Protein AF-A0A0F9CVX0-F1 (afdb_monomer_lite)

Sequence (147 aa):
MSVGGTSGITAVEISPRFADGIAGNEMIGLKVDPVLKGTTGDLTGSVRAIESNLDFGLGSTRTISGDVVGFRIFYQAAPGMAVTGNEVPFLVADPDSRQWTHLMEVEANNDTIANSAETGAASTRRGWLLLEVNGADRYIKLWDAAN

Structure (mmCIF, N/CA/C/O backbone):
data_AF-A0A0F9CVX0-F1
#
_entry.id   AF-A0A0F9CVX0-F1
#
loop_
_atom_site.group_PDB
_atom_site.id
_atom_site.type_symbol
_atom_site.label_atom_id
_atom_site.label_alt_id
_atom_site.label_comp_id
_atom_site.label_asym_id
_atom_site.label_entity_id
_atom_site.label_seq_id
_atom_site.pdbx_PDB_ins_code
_atom_site.Cartn_x
_atom_site.Cartn_y
_atom_site.Cartn_z
_atom_site.occupancy
_atom_site.B_iso_or_equiv
_atom_site.auth_seq_id
_atom_site.auth_comp_id
_atom_site.auth_asym_id
_atom_site.auth_atom_id
_atom_site.pdbx_PDB_model_num
ATOM 1 N N . MET A 1 1 ? -16.220 5.715 -17.548 1.00 65.50 1 MET A N 1
ATOM 2 C CA . MET A 1 1 ? -16.496 4.508 -18.356 1.00 65.50 1 MET A CA 1
ATOM 3 C C . MET A 1 1 ? -17.647 3.775 -17.688 1.00 65.50 1 MET A C 1
ATOM 5 O O . MET A 1 1 ? -17.589 3.603 -16.479 1.00 65.50 1 MET A O 1
ATOM 9 N N . SER A 1 2 ? -18.696 3.412 -18.420 1.00 77.56 2 SER A N 1
ATOM 10 C CA . SER A 1 2 ? -19.785 2.568 -17.914 1.00 77.56 2 SER A CA 1
ATOM 11 C C . SER A 1 2 ? -20.034 1.446 -18.918 1.00 77.56 2 SER A C 1
ATOM 13 O O . SER A 1 2 ? -19.882 1.648 -20.122 1.00 77.56 2 SER A O 1
ATOM 15 N N . VAL A 1 3 ? -20.361 0.255 -18.425 1.00 80.88 3 VAL A N 1
ATOM 16 C CA . VAL A 1 3 ? -20.641 -0.926 -19.250 1.00 80.88 3 VAL A CA 1
ATOM 17 C C . VAL A 1 3 ? -21.982 -1.522 -18.835 1.00 80.88 3 VAL A C 1
ATOM 19 O O . V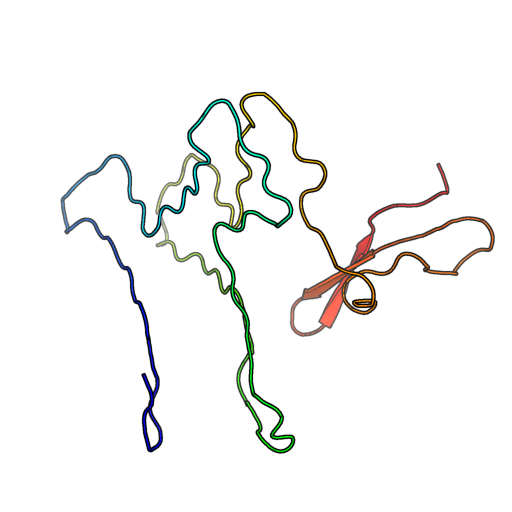AL A 1 3 ? -22.356 -1.455 -17.664 1.00 80.88 3 VAL A O 1
ATOM 22 N N . GLY A 1 4 ? -22.713 -2.086 -19.797 1.00 79.06 4 GLY A N 1
ATOM 23 C CA . GLY A 1 4 ? -23.870 -2.943 -19.540 1.00 79.06 4 GLY A CA 1
ATOM 24 C C . GLY A 1 4 ? -23.488 -4.418 -19.683 1.00 79.06 4 GLY A C 1
ATOM 25 O O . GLY A 1 4 ? -22.705 -4.762 -20.564 1.00 79.06 4 GLY A O 1
ATOM 26 N N . GLY A 1 5 ? -24.053 -5.288 -18.841 1.00 81.06 5 GLY A N 1
ATOM 27 C CA . GLY A 1 5 ? -23.806 -6.737 -18.866 1.00 81.06 5 GLY A CA 1
ATOM 28 C C . GLY A 1 5 ? -22.712 -7.214 -17.900 1.00 81.06 5 GLY A C 1
ATOM 29 O O . GLY A 1 5 ? -22.296 -6.485 -17.002 1.00 81.06 5 GLY A O 1
ATOM 30 N N . THR A 1 6 ? -22.278 -8.467 -18.063 1.00 81.12 6 THR A N 1
ATOM 31 C CA . THR A 1 6 ? -21.284 -9.131 -17.202 1.00 81.12 6 THR A CA 1
ATOM 32 C C . THR A 1 6 ? -19.891 -9.013 -17.816 1.00 81.12 6 THR A C 1
ATOM 34 O O . THR A 1 6 ? -19.477 -9.874 -18.587 1.00 81.12 6 THR A O 1
ATOM 37 N N . SER A 1 7 ? -19.168 -7.949 -17.469 1.00 84.75 7 SER A N 1
ATOM 38 C CA . SER A 1 7 ? -17.807 -7.704 -17.957 1.00 84.75 7 SER A CA 1
ATOM 39 C C . SER A 1 7 ? -16.929 -7.115 -16.860 1.00 84.75 7 SER A C 1
ATOM 41 O O . SER A 1 7 ? -17.401 -6.343 -16.026 1.00 84.75 7 SER A O 1
ATOM 43 N N . GLY A 1 8 ? -15.638 -7.449 -16.888 1.00 87.31 8 GLY A N 1
ATOM 44 C CA . GLY A 1 8 ? -14.623 -6.733 -16.118 1.00 87.31 8 GLY A CA 1
ATOM 45 C C . GLY A 1 8 ? -14.313 -5.378 -16.754 1.00 87.31 8 GLY A C 1
ATOM 46 O O . GLY A 1 8 ? -14.411 -5.222 -17.972 1.00 87.31 8 GLY A O 1
ATOM 47 N N . ILE A 1 9 ? -13.938 -4.401 -15.932 1.00 90.38 9 ILE A N 1
ATOM 48 C CA . ILE A 1 9 ? -13.499 -3.084 -16.393 1.00 90.38 9 ILE A CA 1
ATOM 49 C C . ILE A 1 9 ? -12.133 -2.798 -15.786 1.00 90.38 9 ILE A C 1
ATOM 51 O O . ILE A 1 9 ? -11.998 -2.750 -14.566 1.00 90.38 9 ILE A O 1
ATOM 55 N N . THR A 1 10 ? -11.155 -2.529 -16.646 1.00 93.62 10 THR A N 1
ATOM 56 C CA . THR A 1 10 ? -9.869 -1.952 -16.253 1.00 93.62 10 THR A CA 1
ATOM 57 C C . THR A 1 10 ? -9.803 -0.544 -16.821 1.00 93.62 10 THR A C 1
ATOM 59 O O . THR A 1 10 ? -9.873 -0.359 -18.034 1.00 93.62 10 THR A O 1
ATOM 62 N N . ALA A 1 11 ? -9.713 0.460 -15.948 1.00 91.25 11 ALA A N 1
ATOM 63 C CA . ALA A 1 11 ? -9.638 1.852 -16.386 1.00 91.25 11 ALA A CA 1
ATOM 64 C C . ALA A 1 11 ? -8.228 2.223 -16.868 1.00 91.25 11 ALA A C 1
ATOM 66 O O . ALA A 1 11 ? -8.082 2.892 -17.887 1.00 91.25 11 ALA A O 1
ATOM 67 N N . VAL A 1 12 ? -7.203 1.788 -16.129 1.00 92.38 12 VAL A N 1
ATOM 68 C CA . VAL A 1 12 ? -5.792 2.062 -16.412 1.00 92.38 12 VAL A CA 1
ATOM 69 C C . VAL A 1 12 ? -4.980 0.809 -16.103 1.00 92.38 12 VAL A C 1
ATOM 71 O O . VAL A 1 12 ? -5.100 0.247 -15.017 1.00 92.38 12 VAL A O 1
ATOM 74 N N . GLU A 1 13 ? -4.143 0.399 -17.053 1.00 94.75 13 GLU A N 1
ATOM 75 C CA . GLU A 1 13 ? -3.150 -0.662 -16.889 1.00 94.75 13 GLU A CA 1
ATOM 76 C C . GLU A 1 13 ? -1.782 -0.129 -17.318 1.00 94.75 13 GLU A C 1
ATOM 78 O O . GLU A 1 13 ? -1.638 0.439 -18.402 1.00 94.75 13 GLU A O 1
ATOM 83 N N . ILE A 1 14 ? -0.779 -0.289 -16.453 1.00 95.69 14 ILE A N 1
ATOM 84 C CA . ILE A 1 14 ? 0.602 0.120 -16.714 1.00 95.69 14 ILE A CA 1
ATOM 85 C C . ILE A 1 14 ? 1.498 -1.102 -16.517 1.00 95.69 14 ILE A C 1
ATOM 87 O O . ILE A 1 14 ? 1.486 -1.724 -15.457 1.00 95.69 14 ILE A O 1
ATOM 91 N N . SER A 1 15 ? 2.261 -1.477 -17.545 1.00 94.75 15 SER A N 1
ATOM 92 C CA . SER A 1 15 ? 3.078 -2.700 -17.529 1.00 94.75 15 SER A CA 1
ATOM 93 C C . SER A 1 15 ? 4.401 -2.527 -18.283 1.00 94.75 15 SER A C 1
ATOM 95 O O . SER A 1 15 ? 4.586 -3.143 -19.345 1.00 94.75 15 SER A O 1
ATOM 97 N N . PRO A 1 16 ? 5.322 -1.683 -17.775 1.00 93.94 16 PRO A N 1
ATOM 98 C CA . PRO A 1 16 ? 6.667 -1.593 -18.329 1.00 93.94 16 PRO A CA 1
ATOM 99 C C . PRO A 1 16 ? 7.362 -2.954 -18.247 1.00 93.94 16 PRO A C 1
ATOM 101 O O . PRO A 1 16 ? 7.104 -3.752 -17.348 1.00 93.94 16 PRO A O 1
ATOM 104 N N . ARG A 1 17 ? 8.233 -3.226 -19.218 1.00 93.62 17 ARG A N 1
ATOM 105 C CA . ARG A 1 17 ? 9.006 -4.467 -19.290 1.00 93.62 17 ARG A CA 1
ATOM 106 C C . ARG A 1 17 ? 10.286 -4.246 -20.080 1.00 93.62 17 ARG A C 1
ATOM 108 O O . ARG A 1 17 ? 10.284 -3.477 -21.041 1.00 93.62 17 ARG A O 1
ATOM 115 N N . PHE A 1 18 ? 11.341 -4.963 -19.715 1.00 94.62 18 PHE A N 1
ATOM 116 C CA . PHE A 1 18 ? 12.452 -5.193 -20.630 1.00 94.62 18 PHE A CA 1
ATOM 117 C C . PHE A 1 18 ? 12.089 -6.351 -21.558 1.00 94.62 18 PHE A C 1
ATOM 119 O O . PHE A 1 18 ? 11.419 -7.302 -21.152 1.00 94.62 18 PHE A O 1
ATOM 126 N N . ALA A 1 19 ? 12.485 -6.234 -22.823 1.00 93.19 19 ALA A N 1
ATOM 127 C CA . ALA A 1 19 ? 12.421 -7.352 -23.750 1.00 93.19 19 ALA A CA 1
ATOM 128 C C . ALA A 1 19 ? 13.489 -8.395 -23.389 1.00 93.19 19 ALA A C 1
ATOM 130 O O . ALA A 1 19 ? 14.446 -8.098 -22.673 1.00 93.19 19 ALA A O 1
ATOM 131 N N . ASP A 1 20 ? 13.328 -9.609 -23.910 1.00 94.38 20 ASP A N 1
ATOM 132 C CA . ASP A 1 20 ? 14.308 -10.673 -23.715 1.00 94.38 20 ASP A CA 1
ATOM 133 C C . ASP A 1 20 ? 15.706 -10.256 -24.203 1.00 94.38 20 ASP A C 1
ATOM 135 O O . ASP A 1 20 ? 15.853 -9.574 -25.221 1.00 94.38 20 ASP A O 1
ATOM 139 N N . GLY A 1 21 ? 16.730 -10.637 -23.439 1.00 93.88 21 GLY A N 1
ATOM 140 C CA . GLY A 1 21 ? 18.126 -10.284 -23.700 1.00 93.88 21 GLY A CA 1
ATOM 141 C C . GLY A 1 21 ? 18.511 -8.817 -23.454 1.00 93.88 21 GLY A C 1
ATOM 142 O O . GLY A 1 21 ? 19.667 -8.464 -23.688 1.00 93.88 21 GLY A O 1
ATOM 143 N N . ILE A 1 22 ? 17.599 -7.958 -22.979 1.00 95.44 22 ILE A N 1
ATOM 144 C CA . ILE A 1 22 ? 17.887 -6.539 -22.715 1.00 95.44 22 ILE A CA 1
ATOM 145 C C . ILE A 1 22 ? 18.107 -6.291 -21.221 1.00 95.44 22 ILE A C 1
ATOM 147 O O . ILE A 1 22 ? 17.232 -6.542 -20.396 1.00 95.44 22 ILE A O 1
ATOM 151 N N . ALA A 1 23 ? 19.273 -5.737 -20.883 1.00 92.94 23 ALA A N 1
ATOM 152 C CA . ALA A 1 23 ? 19.575 -5.237 -19.545 1.00 92.94 23 ALA A CA 1
ATOM 153 C C . ALA A 1 23 ? 19.116 -3.778 -19.380 1.00 92.94 23 ALA A C 1
ATOM 155 O O . ALA A 1 23 ? 19.074 -3.013 -20.345 1.00 92.94 23 ALA A O 1
ATOM 156 N N . GLY A 1 24 ? 18.828 -3.371 -18.144 1.00 91.38 24 GLY A N 1
ATOM 157 C CA . GLY A 1 24 ? 18.466 -1.995 -17.822 1.00 91.38 24 GLY A CA 1
ATOM 158 C C . GLY A 1 24 ? 18.848 -1.605 -16.401 1.00 91.38 24 GLY A C 1
ATOM 159 O O . GLY A 1 24 ? 19.223 -2.454 -15.598 1.00 91.38 24 GLY A O 1
ATOM 160 N N . ASN A 1 25 ? 18.785 -0.304 -16.120 1.00 94.44 25 ASN A N 1
ATOM 161 C CA . ASN A 1 25 ? 19.187 0.257 -14.829 1.00 94.44 25 ASN A CA 1
ATOM 162 C C . ASN A 1 25 ? 18.015 0.363 -13.843 1.00 94.44 25 ASN A C 1
ATOM 164 O O . ASN A 1 25 ? 18.163 0.059 -12.668 1.00 94.44 25 ASN A O 1
ATOM 168 N N . GLU A 1 26 ? 16.846 0.792 -14.324 1.00 94.62 26 GLU A N 1
ATOM 169 C CA . GLU A 1 26 ? 15.671 1.043 -13.492 1.00 94.62 26 GLU A CA 1
ATOM 170 C C . GLU A 1 26 ? 14.386 0.770 -14.285 1.00 94.62 26 GLU A C 1
ATOM 172 O O . GLU A 1 26 ? 14.340 0.960 -15.504 1.00 94.62 26 GLU A O 1
ATOM 177 N N . MET A 1 27 ? 13.337 0.330 -13.589 1.00 94.81 27 MET A N 1
ATOM 178 C CA . MET A 1 27 ? 11.992 0.173 -14.132 1.00 94.81 27 MET A CA 1
ATOM 179 C C . MET A 1 27 ? 10.982 0.752 -13.142 1.00 94.81 27 MET A C 1
ATOM 181 O O . MET A 1 27 ? 10.801 0.216 -12.053 1.00 94.81 27 MET A O 1
ATOM 185 N N . ILE A 1 28 ? 10.302 1.828 -13.536 1.00 95.38 28 ILE A N 1
ATOM 186 C CA . ILE A 1 28 ? 9.244 2.465 -12.746 1.00 95.38 28 ILE A CA 1
ATOM 187 C C . ILE A 1 28 ? 7.940 2.385 -13.540 1.00 95.38 28 ILE A C 1
ATOM 189 O O . ILE A 1 28 ? 7.873 2.853 -14.674 1.00 95.38 28 ILE A O 1
ATOM 193 N N . GLY A 1 29 ? 6.901 1.789 -12.947 1.00 94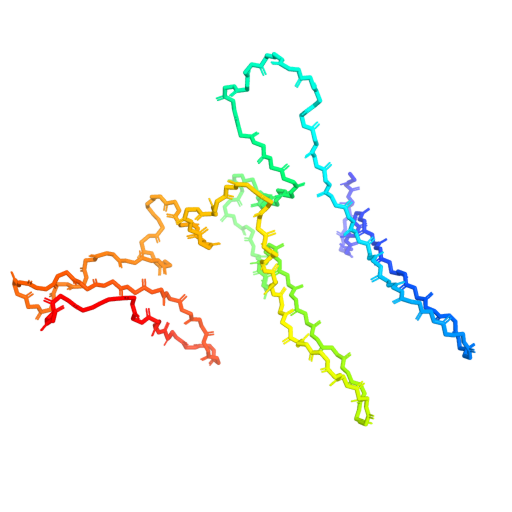.69 29 GLY A N 1
ATOM 194 C CA . GLY A 1 29 ? 5.560 1.746 -13.539 1.00 94.69 29 GLY A CA 1
ATOM 195 C C . GLY A 1 29 ? 4.842 3.085 -13.443 1.00 94.69 29 GLY A C 1
ATOM 196 O O . GLY A 1 29 ? 4.462 3.666 -14.453 1.00 94.69 29 GLY A O 1
ATOM 197 N N . LEU A 1 30 ? 4.687 3.593 -12.224 1.00 94.81 30 LEU A N 1
ATOM 198 C CA . LEU A 1 30 ? 4.001 4.847 -11.946 1.00 94.81 30 LEU A CA 1
ATOM 199 C C . LEU A 1 30 ? 4.841 5.677 -10.974 1.00 94.81 30 LEU A C 1
ATOM 201 O O . LEU A 1 30 ? 5.235 5.183 -9.921 1.00 94.81 30 LEU A O 1
ATOM 205 N N . LYS A 1 31 ? 5.086 6.940 -11.329 1.00 95.88 31 LYS A N 1
ATOM 206 C CA . LYS A 1 31 ? 5.736 7.943 -10.480 1.00 95.88 31 LYS A CA 1
ATOM 207 C C . LYS A 1 31 ? 4.777 9.114 -10.292 1.00 95.88 31 LYS A C 1
ATOM 209 O O . LYS A 1 31 ? 4.302 9.664 -11.285 1.00 95.88 31 LYS A O 1
ATOM 214 N N . VAL A 1 32 ? 4.466 9.459 -9.042 1.00 95.50 32 VAL A N 1
ATOM 215 C CA . VAL A 1 32 ? 3.500 10.514 -8.705 1.00 95.50 32 VAL A CA 1
ATOM 216 C C . VAL A 1 32 ? 4.120 11.480 -7.708 1.00 95.50 32 VAL A C 1
ATOM 218 O O . VAL A 1 32 ? 4.205 11.180 -6.522 1.00 95.50 32 VAL A O 1
ATOM 221 N N . ASP A 1 33 ? 4.494 12.659 -8.201 1.00 93.62 33 ASP A N 1
ATOM 222 C CA . ASP A 1 33 ? 5.236 13.655 -7.429 1.00 93.62 33 ASP A CA 1
ATOM 223 C C . ASP A 1 33 ? 4.527 15.017 -7.504 1.00 93.62 33 ASP A C 1
ATOM 225 O O . ASP A 1 33 ? 4.902 15.881 -8.307 1.00 93.62 33 ASP A O 1
ATOM 229 N N . PRO A 1 34 ? 3.452 15.239 -6.729 1.00 92.56 34 PRO A N 1
ATOM 230 C CA . PRO A 1 34 ? 2.875 16.570 -6.623 1.00 92.56 34 PRO A CA 1
ATOM 231 C C . PRO A 1 34 ? 3.902 17.527 -5.997 1.00 92.56 34 PRO A C 1
ATOM 233 O O . PRO A 1 34 ? 4.476 17.244 -4.949 1.00 92.56 34 PRO A O 1
ATOM 236 N N . VAL A 1 35 ? 4.117 18.681 -6.633 1.00 91.50 35 VAL A N 1
ATOM 237 C CA . VAL A 1 35 ? 5.070 19.704 -6.174 1.00 91.50 35 VAL A CA 1
ATOM 238 C C . VAL A 1 35 ? 4.365 21.048 -6.057 1.00 91.50 35 VAL A C 1
ATOM 240 O O . VAL A 1 35 ? 3.838 21.565 -7.043 1.00 91.50 35 VAL A O 1
ATOM 243 N N . LEU A 1 36 ? 4.423 21.654 -4.870 1.00 89.62 36 LEU A N 1
ATOM 244 C CA . LEU A 1 36 ? 4.049 23.052 -4.680 1.00 89.62 36 LEU A CA 1
ATOM 245 C C . LEU A 1 36 ? 5.237 23.940 -5.075 1.00 89.62 36 LEU A C 1
ATOM 247 O O . LEU A 1 36 ? 6.241 24.002 -4.370 1.00 89.62 36 LEU A O 1
ATOM 251 N N . LYS A 1 37 ? 5.147 24.594 -6.238 1.00 86.75 37 LYS A N 1
ATOM 252 C CA . LYS A 1 37 ? 6.185 25.510 -6.735 1.00 86.75 37 LYS A CA 1
ATOM 253 C C . LYS A 1 37 ? 5.869 26.941 -6.305 1.00 86.75 37 LYS A C 1
ATOM 255 O O . LYS A 1 37 ? 4.767 27.416 -6.552 1.00 86.75 37 LYS A O 1
ATOM 260 N N . GLY A 1 38 ? 6.853 27.641 -5.746 1.00 84.12 38 GLY A N 1
ATOM 261 C CA . GLY A 1 38 ? 6.728 29.041 -5.332 1.00 84.12 38 GLY A CA 1
ATOM 262 C C . GLY A 1 38 ? 7.284 29.276 -3.930 1.00 84.12 38 GLY A C 1
ATOM 263 O O . GLY A 1 38 ? 7.544 28.329 -3.196 1.00 84.12 38 GLY A O 1
ATOM 264 N N . THR A 1 39 ? 7.504 30.541 -3.571 1.00 86.62 39 THR A N 1
ATOM 265 C CA . THR A 1 39 ? 7.977 30.941 -2.232 1.00 86.62 39 THR A CA 1
ATOM 266 C C . THR A 1 39 ? 6.851 31.459 -1.332 1.00 86.62 39 THR A C 1
ATOM 268 O O . THR A 1 39 ? 7.095 31.752 -0.165 1.00 86.62 39 THR A O 1
ATOM 271 N N . THR A 1 40 ? 5.630 31.589 -1.863 1.00 89.88 40 THR A N 1
ATOM 272 C CA . THR A 1 40 ? 4.438 32.096 -1.167 1.00 89.88 40 THR A CA 1
ATOM 273 C C . THR A 1 40 ? 3.181 31.327 -1.595 1.00 89.88 40 THR A C 1
ATOM 275 O O . THR A 1 40 ? 3.156 30.741 -2.678 1.00 89.88 40 THR A O 1
ATOM 278 N N . GLY A 1 41 ? 2.132 31.373 -0.764 1.00 86.25 41 GLY A N 1
ATOM 279 C CA . GLY A 1 41 ? 0.814 30.788 -1.042 1.00 86.25 41 GLY A CA 1
ATOM 280 C C . GLY A 1 41 ? 0.546 29.527 -0.222 1.00 86.25 41 GLY A C 1
ATOM 281 O O . GLY A 1 41 ? 1.022 28.448 -0.563 1.00 86.25 41 GLY A O 1
ATOM 282 N N . ASP A 1 42 ? -0.240 29.672 0.844 1.00 90.88 42 ASP A N 1
ATOM 283 C CA . ASP A 1 42 ? -0.583 28.561 1.730 1.00 90.88 42 ASP A CA 1
ATOM 284 C C . ASP A 1 42 ? -1.722 27.715 1.150 1.00 90.88 42 ASP A C 1
ATOM 286 O O . ASP A 1 42 ? -2.699 28.234 0.602 1.00 90.88 42 ASP A O 1
ATOM 290 N N . LEU A 1 43 ? -1.620 26.396 1.321 1.00 91.00 43 LEU A N 1
ATOM 291 C CA . LEU A 1 43 ? -2.726 25.472 1.095 1.00 91.00 43 LEU A CA 1
ATOM 292 C C . LEU A 1 43 ? -3.458 25.243 2.417 1.00 91.00 43 LEU A C 1
ATOM 294 O O . LEU A 1 43 ? -2.858 24.828 3.404 1.00 91.00 43 LEU A O 1
ATOM 298 N N . THR A 1 44 ? -4.768 25.478 2.426 1.00 95.12 44 THR A N 1
ATOM 299 C CA . THR A 1 44 ? -5.630 25.182 3.583 1.00 95.12 44 THR A CA 1
ATOM 300 C C . THR A 1 44 ? -6.168 23.748 3.575 1.00 95.12 44 THR A C 1
ATOM 302 O O . THR A 1 44 ? -6.744 23.307 4.565 1.00 95.12 44 THR A O 1
ATOM 305 N N . GLY A 1 45 ? -5.998 23.026 2.462 1.00 93.69 45 GLY A N 1
ATOM 306 C CA . GLY A 1 45 ? -6.387 21.624 2.292 1.00 93.69 45 GLY A CA 1
ATOM 307 C C . GLY A 1 45 ? -5.198 20.658 2.293 1.00 93.69 45 GLY A C 1
ATOM 308 O O . GLY A 1 45 ? -4.053 21.047 2.513 1.00 93.69 45 GLY A O 1
ATOM 309 N N . SER A 1 46 ? -5.471 19.381 2.020 1.00 92.88 46 SER A N 1
ATOM 310 C CA . SER A 1 46 ? -4.456 18.320 1.973 1.00 92.88 46 SER A CA 1
ATOM 311 C C . SER A 1 46 ? -3.779 18.204 0.604 1.00 92.88 46 SER A C 1
ATOM 313 O O . SER A 1 46 ? -4.407 18.417 -0.432 1.00 92.88 46 SER A O 1
ATOM 315 N N . VAL A 1 47 ? -2.520 17.761 0.593 1.00 92.94 47 VAL A N 1
ATOM 316 C CA . VAL A 1 47 ? -1.827 17.282 -0.612 1.00 92.94 47 VAL A CA 1
ATOM 317 C C . VAL A 1 47 ? -1.847 15.755 -0.593 1.00 92.94 47 VAL A C 1
ATOM 319 O O . VAL A 1 47 ? -1.373 15.148 0.364 1.00 92.94 47 VAL A O 1
ATOM 322 N N . ARG A 1 48 ? -2.413 15.131 -1.631 1.00 94.81 48 ARG A N 1
ATOM 323 C CA . ARG A 1 48 ? -2.525 13.670 -1.766 1.00 94.81 48 ARG A CA 1
ATOM 324 C C . ARG A 1 48 ? -1.938 13.256 -3.112 1.00 94.81 48 ARG A C 1
ATOM 326 O O . ARG A 1 48 ? -2.376 13.756 -4.143 1.00 94.81 48 ARG A O 1
ATOM 333 N N . ALA A 1 49 ? -0.929 12.384 -3.102 1.00 94.94 49 ALA A N 1
ATOM 334 C CA . ALA A 1 49 ? -0.322 11.880 -4.335 1.00 94.94 49 ALA A CA 1
ATOM 335 C C . ALA A 1 49 ? -1.220 10.829 -5.001 1.00 94.94 49 ALA A C 1
ATOM 337 O O . ALA A 1 49 ? -1.521 10.925 -6.186 1.00 94.94 49 ALA A O 1
ATOM 338 N N . ILE A 1 50 ? -1.690 9.852 -4.225 1.00 94.81 50 ILE A N 1
ATOM 339 C CA . ILE A 1 50 ? -2.610 8.809 -4.678 1.00 94.81 50 ILE A CA 1
ATOM 340 C C . ILE A 1 50 ? -3.791 8.774 -3.711 1.00 94.81 50 ILE A C 1
ATOM 342 O O . ILE A 1 50 ? -3.600 8.743 -2.498 1.00 94.81 50 ILE A O 1
ATOM 346 N N . GLU A 1 51 ? -5.004 8.760 -4.256 1.00 94.00 51 GLU A N 1
ATOM 347 C CA . GLU A 1 51 ? -6.247 8.591 -3.508 1.00 94.00 51 GLU A CA 1
ATOM 348 C C . GLU A 1 51 ? -7.102 7.523 -4.192 1.00 94.00 51 GLU A C 1
ATOM 350 O O . GLU A 1 51 ? -7.342 7.589 -5.398 1.00 94.00 51 GLU A O 1
ATOM 355 N N . SER A 1 52 ? -7.555 6.536 -3.417 1.00 93.25 52 SER A N 1
ATOM 356 C CA . SER A 1 52 ? -8.454 5.481 -3.881 1.00 93.25 52 SER A CA 1
ATOM 357 C C . SER A 1 52 ? -9.692 5.453 -2.997 1.00 93.25 52 SER A C 1
ATOM 359 O O . SER A 1 52 ? -9.617 5.050 -1.839 1.00 93.25 52 SER A O 1
ATOM 361 N N . ASN A 1 53 ? -10.830 5.856 -3.559 1.00 93.06 53 ASN A N 1
ATOM 362 C CA . ASN A 1 53 ? -12.124 5.794 -2.893 1.00 93.06 53 ASN A CA 1
ATOM 363 C C . ASN A 1 53 ? -12.991 4.701 -3.529 1.00 93.06 53 ASN A C 1
ATOM 365 O O . ASN A 1 53 ? -13.287 4.753 -4.724 1.00 93.06 53 ASN A O 1
ATOM 369 N N . LEU A 1 54 ? -13.400 3.720 -2.726 1.00 91.38 54 LEU A N 1
ATOM 370 C CA . LEU A 1 54 ? -14.288 2.641 -3.155 1.00 91.38 54 LEU A CA 1
ATOM 371 C C . LEU A 1 54 ? -15.733 3.011 -2.793 1.00 91.38 54 LEU A C 1
ATOM 373 O O . LEU A 1 54 ? -16.200 2.719 -1.696 1.00 91.38 54 LEU A O 1
ATOM 377 N N . ASP A 1 55 ? -16.427 3.681 -3.714 1.00 90.62 55 ASP A N 1
ATOM 378 C CA . ASP A 1 55 ? -17.830 4.083 -3.555 1.00 90.62 55 ASP A CA 1
ATOM 379 C C . ASP A 1 55 ? -18.767 3.120 -4.301 1.00 90.62 55 ASP A C 1
ATOM 381 O O . ASP A 1 55 ? -18.698 2.968 -5.524 1.00 90.62 55 ASP A O 1
ATOM 385 N N . PHE A 1 56 ? -19.662 2.472 -3.557 1.00 87.62 56 PHE A N 1
ATOM 386 C CA . PHE A 1 56 ? -20.658 1.535 -4.087 1.00 87.62 56 PHE A CA 1
ATOM 387 C C . PHE A 1 56 ? -22.070 2.141 -4.175 1.00 87.62 56 PHE A C 1
ATOM 389 O O . PHE A 1 56 ? -23.022 1.449 -4.559 1.00 87.62 56 PHE A O 1
ATOM 396 N N . GLY A 1 57 ? -22.211 3.433 -3.865 1.00 83.81 57 GLY A N 1
ATOM 397 C CA . GLY A 1 57 ? -23.480 4.147 -3.791 1.00 83.81 57 GLY A CA 1
ATOM 398 C C . GLY A 1 57 ? -24.374 3.694 -2.630 1.00 83.81 57 GLY A C 1
ATOM 399 O O . GLY A 1 57 ? -24.016 2.854 -1.811 1.00 83.81 57 GLY A O 1
ATOM 400 N N . LEU A 1 58 ? -25.594 4.237 -2.572 1.00 79.38 58 LEU A N 1
ATOM 401 C CA . LEU A 1 58 ? -26.564 3.983 -1.489 1.00 79.38 58 LEU A CA 1
ATOM 402 C C . LEU A 1 58 ? -27.431 2.718 -1.697 1.00 79.38 58 LEU A C 1
ATOM 404 O O . LEU A 1 58 ? -28.442 2.532 -1.022 1.00 79.38 58 LEU A O 1
ATOM 408 N N . GLY A 1 59 ? -27.092 1.857 -2.663 1.00 70.38 59 GLY A N 1
ATOM 409 C CA . GLY A 1 59 ? -27.879 0.665 -3.001 1.00 70.38 59 GLY A CA 1
ATOM 410 C C . GLY A 1 59 ? -27.558 -0.524 -2.093 1.00 70.38 59 GLY A C 1
ATOM 411 O O . GLY A 1 59 ? -26.571 -1.216 -2.318 1.00 70.38 59 GLY A O 1
ATOM 412 N N . SER A 1 60 ? -28.412 -0.800 -1.107 1.00 66.06 60 SER A N 1
ATOM 413 C CA . SER A 1 60 ? -28.123 -1.691 0.033 1.00 66.06 60 SER A CA 1
ATOM 414 C C . SER A 1 60 ? -28.197 -3.207 -0.217 1.00 66.06 60 SER A C 1
ATOM 416 O O . SER A 1 60 ? -27.995 -3.978 0.717 1.00 66.06 60 SER A O 1
ATOM 418 N N . THR A 1 61 ? -28.485 -3.671 -1.437 1.00 84.19 61 THR A N 1
ATOM 419 C CA . THR A 1 61 ? -28.714 -5.107 -1.718 1.00 84.19 61 THR A CA 1
ATOM 420 C C . THR A 1 61 ? -27.674 -5.756 -2.627 1.00 84.19 61 THR A C 1
ATOM 422 O O . THR A 1 61 ? -27.820 -6.924 -2.987 1.00 84.19 61 THR A O 1
ATOM 425 N N . ARG A 1 62 ? -26.625 -5.032 -3.036 1.00 86.06 62 ARG A N 1
ATOM 426 C CA . ARG A 1 62 ? -25.592 -5.600 -3.911 1.00 86.06 62 ARG A CA 1
ATOM 427 C C . ARG A 1 62 ? -24.660 -6.507 -3.113 1.00 86.06 62 ARG A C 1
ATOM 429 O O . ARG A 1 62 ? -24.085 -6.086 -2.118 1.00 86.06 62 ARG A O 1
ATOM 436 N N . THR A 1 63 ? -24.473 -7.731 -3.592 1.00 88.69 63 THR A N 1
ATOM 437 C CA . THR A 1 63 ? -23.474 -8.660 -3.059 1.00 88.69 63 THR A CA 1
ATOM 438 C C . THR A 1 63 ? -22.233 -8.631 -3.940 1.00 88.69 63 THR A C 1
ATOM 440 O O . THR A 1 63 ? -22.324 -8.858 -5.146 1.00 88.69 63 THR A O 1
ATOM 443 N N . ILE A 1 64 ? -21.075 -8.382 -3.332 1.00 90.06 64 ILE A N 1
ATOM 444 C CA . ILE A 1 64 ? -19.765 -8.599 -3.948 1.00 90.06 64 ILE A CA 1
ATOM 445 C C . ILE A 1 64 ? -19.213 -9.879 -3.326 1.00 90.06 64 ILE A C 1
ATOM 447 O O . ILE A 1 64 ? -19.046 -9.954 -2.115 1.00 90.06 64 ILE A O 1
ATOM 451 N N . SER A 1 65 ? -19.009 -10.911 -4.144 1.00 93.25 65 SER A N 1
ATOM 452 C CA . SER A 1 65 ? -18.576 -12.235 -3.666 1.00 93.25 65 SER A CA 1
ATOM 453 C C . SER A 1 65 ? -17.055 -12.402 -3.601 1.00 93.25 65 SER A C 1
ATOM 455 O O . SER A 1 65 ? -16.591 -13.421 -3.104 1.00 93.25 65 SER A O 1
ATOM 457 N N . GLY A 1 66 ? -16.296 -11.446 -4.143 1.00 92.06 66 GLY A N 1
ATOM 458 C CA . GLY A 1 66 ? -14.837 -11.390 -4.038 1.00 92.06 66 GLY A CA 1
ATOM 459 C C . GLY A 1 66 ? -14.375 -10.292 -3.083 1.00 92.06 66 GLY A C 1
ATOM 460 O O . GLY A 1 66 ? -15.191 -9.565 -2.518 1.00 92.06 66 GLY A O 1
ATOM 461 N N . ASP A 1 67 ? -13.060 -10.152 -2.944 1.00 93.50 67 ASP A N 1
ATOM 462 C CA . ASP A 1 67 ? -12.468 -9.179 -2.029 1.00 93.50 67 ASP A CA 1
ATOM 463 C C . ASP A 1 67 ? -12.684 -7.735 -2.505 1.00 93.50 67 ASP A C 1
ATOM 465 O O . ASP A 1 67 ? -12.549 -7.413 -3.690 1.00 93.50 67 ASP A O 1
ATOM 469 N N . VAL A 1 68 ? -12.960 -6.842 -1.555 1.00 93.06 68 VAL A N 1
ATOM 470 C CA . VAL A 1 68 ? -12.993 -5.393 -1.771 1.00 93.06 68 VAL A CA 1
ATOM 471 C C . VAL A 1 68 ? -11.672 -4.814 -1.274 1.00 93.06 68 VAL A C 1
ATOM 473 O O . VAL A 1 68 ? -11.450 -4.701 -0.072 1.00 93.06 68 VAL A O 1
ATOM 476 N N . VAL A 1 69 ? -10.775 -4.474 -2.203 1.00 94.25 69 VAL A N 1
ATOM 477 C CA . VAL A 1 69 ? -9.385 -4.111 -1.890 1.00 94.25 69 VAL A CA 1
ATOM 478 C C . VAL A 1 69 ? -9.019 -2.773 -2.528 1.00 94.25 69 VAL A C 1
ATOM 480 O O . VAL A 1 69 ? -9.162 -2.605 -3.735 1.00 94.25 69 VAL A O 1
ATOM 483 N N . GLY A 1 70 ? -8.508 -1.833 -1.723 1.00 93.38 70 GLY A N 1
ATOM 484 C CA . GLY A 1 70 ? -7.991 -0.550 -2.219 1.00 93.38 70 GLY A CA 1
ATOM 485 C C . GLY A 1 70 ? -6.609 -0.675 -2.870 1.00 93.38 70 GLY A C 1
ATOM 486 O O . GLY A 1 70 ? -6.379 -0.131 -3.944 1.00 93.38 70 GLY A O 1
ATOM 487 N N . PHE A 1 71 ? -5.709 -1.450 -2.256 1.00 94.31 71 PHE A N 1
ATOM 488 C CA . PHE A 1 71 ? -4.382 -1.759 -2.794 1.00 94.31 71 PHE A CA 1
ATOM 489 C C . PHE A 1 71 ? -4.076 -3.243 -2.624 1.00 94.31 71 PHE A C 1
ATOM 491 O O . PHE A 1 71 ? -4.092 -3.761 -1.509 1.00 94.31 71 PHE A O 1
ATOM 498 N N . ARG A 1 72 ? -3.775 -3.928 -3.730 1.00 94.25 72 ARG A N 1
ATOM 499 C CA . ARG A 1 72 ? -3.329 -5.324 -3.726 1.00 94.25 72 ARG A CA 1
ATOM 500 C C . ARG A 1 72 ? -1.906 -5.393 -4.254 1.00 94.25 72 ARG A C 1
ATOM 502 O O . ARG A 1 72 ? -1.653 -5.015 -5.394 1.00 94.25 72 ARG A O 1
ATOM 509 N N . ILE A 1 73 ? -1.003 -5.914 -3.434 1.00 94.62 73 ILE A N 1
ATOM 510 C CA . ILE A 1 73 ? 0.409 -6.092 -3.774 1.00 94.62 73 ILE A CA 1
ATOM 511 C C . ILE A 1 73 ? 0.696 -7.589 -3.799 1.00 94.62 73 ILE A C 1
ATOM 513 O O . ILE A 1 73 ? 0.318 -8.314 -2.881 1.00 94.62 73 ILE A O 1
ATOM 517 N N . PHE A 1 74 ? 1.356 -8.057 -4.853 1.00 93.25 74 PHE A N 1
ATOM 518 C CA . PHE A 1 74 ? 1.873 -9.416 -4.924 1.00 93.25 74 PHE A CA 1
ATOM 519 C C . PHE A 1 74 ? 3.291 -9.380 -5.483 1.00 93.25 74 PHE A C 1
ATOM 521 O O . PHE A 1 74 ? 3.587 -8.613 -6.397 1.00 93.25 74 PHE A O 1
ATOM 528 N N . TYR A 1 75 ? 4.159 -10.214 -4.921 1.00 91.12 75 TYR A N 1
ATOM 529 C CA . TYR A 1 75 ? 5.522 -10.385 -5.394 1.00 91.12 75 TYR A CA 1
ATOM 530 C C . TYR A 1 75 ? 5.641 -11.746 -6.075 1.00 91.12 75 TYR A C 1
ATOM 532 O O . TYR A 1 75 ? 5.329 -12.773 -5.472 1.00 91.12 75 TYR A O 1
ATOM 540 N N . GLN A 1 76 ? 6.063 -11.751 -7.339 1.00 91.19 76 GLN A N 1
ATOM 541 C CA . GLN A 1 76 ? 6.309 -12.967 -8.105 1.00 91.19 76 GLN A CA 1
ATOM 542 C C . GLN A 1 76 ? 7.756 -12.962 -8.597 1.00 91.19 76 GLN A C 1
ATOM 544 O O . GLN A 1 76 ? 8.127 -12.144 -9.435 1.00 91.19 76 GLN A O 1
ATOM 549 N N . ALA A 1 77 ? 8.546 -13.915 -8.108 1.00 90.44 77 ALA A N 1
ATOM 550 C CA . ALA A 1 77 ? 9.930 -14.132 -8.511 1.00 90.44 77 ALA A CA 1
ATOM 551 C C . ALA A 1 77 ? 10.127 -15.579 -8.976 1.00 90.44 77 ALA A C 1
ATOM 553 O O . ALA A 1 77 ? 9.536 -16.509 -8.423 1.00 90.44 77 ALA A O 1
ATOM 554 N N . ALA A 1 78 ? 10.953 -15.775 -10.005 1.00 91.69 78 ALA A N 1
ATOM 555 C CA . ALA A 1 78 ? 11.306 -17.111 -10.470 1.00 91.69 78 ALA A CA 1
ATOM 556 C C . ALA A 1 78 ? 12.272 -17.797 -9.483 1.00 91.69 78 ALA A C 1
ATOM 558 O O . ALA A 1 78 ? 13.138 -17.124 -8.912 1.00 91.69 78 ALA A O 1
ATOM 559 N N . PRO A 1 79 ? 12.197 -19.131 -9.317 1.00 86.06 79 PRO A N 1
ATOM 560 C CA . PRO A 1 79 ? 13.194 -19.876 -8.555 1.00 86.06 79 PRO A CA 1
ATOM 561 C C . PRO A 1 79 ? 14.595 -19.650 -9.144 1.00 86.06 79 PRO A C 1
ATOM 563 O O . PRO A 1 79 ? 14.847 -20.002 -10.293 1.00 86.06 79 PRO A O 1
ATOM 566 N N . GLY A 1 80 ? 15.499 -19.045 -8.369 1.00 88.62 80 GLY A N 1
ATOM 567 C CA . GLY A 1 80 ? 16.875 -18.749 -8.791 1.00 88.62 80 GLY A CA 1
ATOM 568 C C . GLY A 1 80 ? 17.152 -17.291 -9.172 1.00 88.62 80 GLY A C 1
ATOM 569 O O . GLY A 1 80 ? 18.299 -16.964 -9.473 1.00 88.62 80 GLY A O 1
ATOM 570 N N . MET A 1 81 ? 16.153 -16.402 -9.127 1.00 92.94 81 MET A N 1
ATOM 571 C CA . MET A 1 81 ? 16.407 -14.963 -9.233 1.00 92.94 81 MET A CA 1
ATOM 572 C C . MET A 1 81 ? 17.216 -14.481 -8.021 1.00 92.94 81 MET A C 1
ATOM 574 O O . MET A 1 81 ? 16.838 -14.736 -6.880 1.00 92.94 81 MET A O 1
ATOM 578 N N . ALA A 1 82 ? 18.324 -13.783 -8.268 1.00 93.25 82 ALA A N 1
ATOM 579 C CA . ALA A 1 82 ? 19.139 -13.187 -7.217 1.00 93.25 82 ALA A CA 1
ATOM 580 C C . ALA A 1 82 ? 18.747 -11.719 -7.017 1.00 93.25 82 ALA A C 1
ATOM 582 O O . ALA A 1 82 ? 18.957 -10.894 -7.906 1.00 93.25 82 ALA A O 1
ATOM 583 N N . VAL A 1 83 ? 18.216 -11.397 -5.837 1.00 93.44 83 VAL A N 1
ATOM 584 C CA . VAL A 1 83 ? 17.979 -10.020 -5.386 1.00 93.44 83 VAL A CA 1
ATOM 585 C C . VAL A 1 83 ? 18.951 -9.724 -4.252 1.00 93.44 83 VAL A C 1
ATOM 587 O O . VAL A 1 83 ? 18.989 -10.437 -3.255 1.00 93.44 83 VAL A O 1
ATOM 590 N N . THR A 1 84 ? 19.783 -8.699 -4.427 1.00 95.50 84 THR A N 1
ATOM 591 C CA . THR A 1 84 ? 20.802 -8.297 -3.441 1.00 95.50 84 THR A CA 1
ATOM 592 C C . THR A 1 84 ? 20.350 -7.146 -2.540 1.00 95.50 84 THR A C 1
ATOM 594 O O . THR A 1 84 ? 21.001 -6.873 -1.536 1.00 95.50 84 THR A O 1
ATOM 597 N N . GLY A 1 85 ? 19.262 -6.460 -2.907 1.00 93.88 85 GLY A N 1
ATOM 598 C CA . GLY A 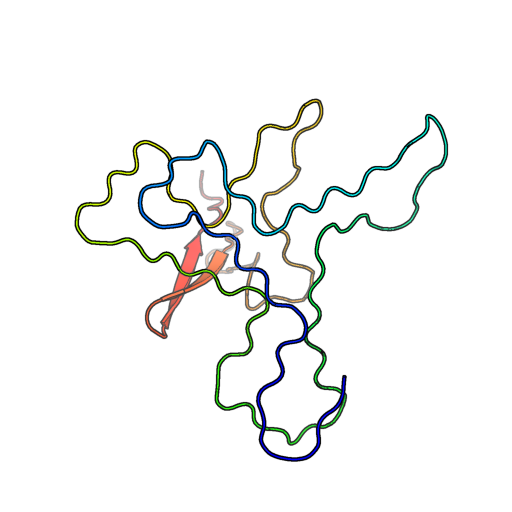1 85 ? 18.634 -5.395 -2.125 1.00 93.88 85 GLY A CA 1
ATOM 599 C C . GLY A 1 85 ? 17.467 -5.888 -1.262 1.00 93.88 85 GLY A C 1
ATOM 600 O O . GLY A 1 85 ? 17.284 -7.085 -1.065 1.00 93.88 85 GLY A O 1
ATOM 601 N N . ASN A 1 86 ? 16.662 -4.947 -0.762 1.00 93.62 86 ASN A N 1
ATOM 602 C CA . ASN A 1 86 ? 15.481 -5.246 0.051 1.00 93.62 86 ASN A CA 1
ATOM 603 C C . ASN A 1 86 ? 14.255 -5.567 -0.816 1.00 93.62 86 ASN A C 1
ATOM 605 O O . ASN A 1 86 ? 13.972 -4.864 -1.785 1.00 93.62 86 ASN A O 1
ATOM 609 N N . GLU A 1 87 ? 13.478 -6.563 -0.398 1.00 93.50 87 GLU A N 1
ATOM 610 C CA . GLU A 1 87 ? 12.184 -6.924 -0.983 1.00 93.50 87 GLU A CA 1
ATOM 611 C C . GLU A 1 87 ? 11.071 -6.506 -0.013 1.00 93.50 87 GLU A C 1
ATOM 613 O O . GLU A 1 87 ? 10.755 -7.217 0.940 1.00 93.50 87 GLU A O 1
ATOM 618 N N . VAL A 1 88 ? 10.500 -5.315 -0.209 1.00 95.12 88 VAL A N 1
ATOM 619 C CA . VAL A 1 88 ? 9.464 -4.765 0.680 1.00 95.12 88 VAL A CA 1
ATOM 620 C C . VAL A 1 88 ? 8.267 -4.245 -0.122 1.00 95.12 88 VAL A C 1
ATOM 622 O O . VAL A 1 88 ? 8.467 -3.633 -1.170 1.00 95.12 88 VAL A O 1
ATOM 625 N N . PRO A 1 89 ? 7.020 -4.443 0.348 1.00 93.12 89 PRO A N 1
ATOM 626 C CA . PRO A 1 89 ? 5.834 -3.898 -0.317 1.00 93.12 89 PRO A CA 1
ATOM 627 C C . PRO A 1 89 ? 5.718 -2.376 -0.155 1.00 93.12 89 PRO A C 1
ATOM 629 O O . PRO A 1 89 ? 5.162 -1.704 -1.018 1.00 93.12 89 PRO A O 1
ATOM 632 N N . PHE A 1 90 ? 6.259 -1.834 0.940 1.00 95.06 90 PHE A N 1
ATOM 633 C CA . PHE A 1 90 ? 6.289 -0.406 1.231 1.00 95.06 90 PHE A CA 1
ATOM 634 C C . PHE A 1 90 ? 7.687 -0.024 1.711 1.00 95.06 90 PHE A C 1
ATOM 636 O O . PHE A 1 90 ? 8.196 -0.597 2.675 1.00 95.06 90 PHE A O 1
ATOM 643 N N . LEU A 1 91 ? 8.296 0.951 1.039 1.00 94.12 91 LEU A N 1
ATOM 644 C CA . LEU A 1 91 ? 9.564 1.558 1.424 1.00 94.12 91 LEU A CA 1
ATOM 645 C C . LEU A 1 91 ? 9.323 3.044 1.685 1.00 94.12 91 LEU A C 1
ATOM 647 O O . LEU A 1 91 ? 8.800 3.744 0.821 1.00 94.12 91 LEU A O 1
ATOM 651 N N . VAL A 1 92 ? 9.727 3.527 2.858 1.00 93.50 92 VAL A N 1
ATOM 652 C CA . VAL A 1 92 ? 9.719 4.957 3.189 1.00 93.50 92 VAL A CA 1
ATOM 653 C C . VAL A 1 92 ? 11.147 5.473 3.052 1.00 93.50 92 VAL A C 1
ATOM 655 O O . VAL A 1 92 ? 12.039 5.007 3.758 1.00 93.50 92 VAL A O 1
ATOM 658 N N . ALA A 1 93 ? 11.367 6.385 2.105 1.00 92.06 93 ALA A N 1
ATOM 659 C CA . ALA A 1 93 ? 12.672 6.997 1.874 1.00 92.06 93 ALA A CA 1
ATOM 660 C C . ALA A 1 93 ? 13.003 8.056 2.941 1.00 92.06 93 ALA A C 1
ATOM 662 O O . ALA A 1 93 ? 12.105 8.613 3.578 1.00 92.06 93 ALA A O 1
ATOM 663 N N . ASP A 1 94 ? 14.296 8.337 3.106 1.00 92.81 94 ASP A N 1
ATOM 664 C CA . ASP A 1 94 ? 14.796 9.386 3.998 1.00 92.81 94 ASP A CA 1
ATOM 665 C C . ASP A 1 94 ? 14.302 10.772 3.536 1.00 92.81 94 ASP A C 1
ATOM 667 O O . ASP A 1 94 ? 14.429 11.085 2.347 1.00 92.81 94 ASP A O 1
ATOM 671 N N . PRO A 1 95 ? 13.694 11.595 4.412 1.00 89.88 95 PRO A N 1
ATOM 672 C CA . PRO A 1 95 ? 13.239 12.922 4.026 1.00 89.88 95 PRO A CA 1
ATOM 673 C C . PRO A 1 95 ? 14.361 13.967 4.098 1.00 89.88 95 PRO A C 1
ATOM 675 O O . PRO A 1 95 ? 15.070 14.071 5.094 1.00 89.88 95 PRO A O 1
ATOM 678 N N . ASP A 1 96 ? 14.425 14.844 3.094 1.00 86.44 96 ASP A N 1
ATOM 679 C CA . ASP A 1 96 ? 15.519 15.818 2.936 1.00 86.44 96 ASP A CA 1
ATOM 680 C C . ASP A 1 96 ? 15.705 16.790 4.118 1.00 86.44 96 ASP A C 1
ATOM 682 O O . ASP A 1 96 ? 16.820 17.217 4.412 1.00 86.44 96 ASP A O 1
ATOM 686 N N . SER A 1 97 ? 14.618 17.219 4.770 1.00 87.69 97 SER A N 1
ATOM 687 C CA . SER A 1 97 ? 14.681 18.294 5.784 1.00 87.69 97 SER A CA 1
ATOM 688 C C . SER A 1 97 ? 13.692 18.179 6.942 1.00 87.69 97 SER A C 1
ATOM 690 O O . SER A 1 97 ? 13.870 18.844 7.965 1.00 87.69 97 SER A O 1
ATOM 692 N N . ARG A 1 98 ? 12.649 17.350 6.822 1.00 88.19 98 ARG A N 1
ATOM 693 C CA . ARG A 1 98 ? 11.638 17.187 7.870 1.00 88.19 98 ARG A CA 1
ATOM 694 C C . ARG A 1 98 ? 11.136 15.754 7.939 1.00 88.19 98 ARG A C 1
ATOM 696 O O . ARG A 1 98 ? 10.665 15.212 6.951 1.00 88.19 98 ARG A O 1
ATOM 703 N N . GLN A 1 99 ? 11.186 15.193 9.141 1.00 93.19 99 GLN A N 1
ATOM 704 C CA . GLN A 1 99 ? 10.761 13.827 9.421 1.00 93.19 99 GLN A CA 1
ATOM 705 C C . GLN A 1 99 ? 9.239 13.652 9.329 1.00 93.19 99 GLN A C 1
ATOM 707 O O . GLN A 1 99 ? 8.473 14.579 9.616 1.00 93.19 99 GLN A O 1
ATOM 712 N N . TRP A 1 100 ? 8.816 12.439 8.969 1.00 90.75 100 TRP A N 1
ATOM 713 C CA . TRP A 1 100 ? 7.421 12.004 9.053 1.00 90.75 100 TRP A CA 1
ATOM 714 C C . TRP A 1 100 ? 6.963 11.951 10.514 1.00 90.75 100 TRP A C 1
ATOM 716 O O . TRP A 1 100 ? 7.749 11.653 11.412 1.00 90.75 100 TRP A O 1
ATOM 726 N N . THR A 1 101 ? 5.683 12.234 10.764 1.00 94.25 101 THR A N 1
ATOM 727 C CA . THR A 1 101 ? 5.111 12.161 12.120 1.00 94.25 101 THR A CA 1
ATOM 728 C C . THR A 1 101 ? 4.706 10.735 12.496 1.00 94.25 101 THR A C 1
ATOM 730 O O . THR A 1 101 ? 4.903 10.320 13.635 1.00 94.25 101 THR A O 1
ATOM 733 N N . HIS A 1 102 ? 4.198 9.967 11.533 1.00 90.31 102 HIS A N 1
ATOM 734 C CA . HIS A 1 102 ? 3.763 8.582 11.703 1.00 90.31 102 HIS A CA 1
ATOM 735 C C . HIS A 1 102 ? 3.824 7.838 10.367 1.00 90.31 102 HIS A C 1
ATOM 737 O O . HIS A 1 102 ? 3.753 8.453 9.305 1.00 90.31 102 HIS A O 1
ATOM 743 N N . LEU A 1 103 ? 3.966 6.509 10.429 1.00 90.19 103 LEU A N 1
ATOM 744 C CA . LEU A 1 103 ? 3.990 5.633 9.249 1.00 90.19 103 LEU A CA 1
ATOM 745 C C . LEU A 1 103 ? 2.590 5.423 8.651 1.00 90.19 103 LEU A C 1
ATOM 747 O O . LEU A 1 103 ? 2.435 5.377 7.437 1.00 90.19 103 LEU A O 1
ATOM 751 N N . MET A 1 104 ? 1.580 5.267 9.509 1.00 91.19 104 MET A N 1
ATOM 752 C CA . MET A 1 104 ? 0.195 5.000 9.130 1.00 91.19 104 MET A CA 1
ATOM 753 C C . MET A 1 104 ? -0.740 5.726 10.092 1.00 91.19 104 MET A C 1
ATOM 755 O O . MET A 1 104 ? -0.498 5.740 11.299 1.00 91.19 104 MET A O 1
ATOM 759 N N . GLU A 1 105 ? -1.805 6.306 9.547 1.00 90.81 105 GLU A N 1
ATOM 760 C CA . GLU A 1 105 ? -2.887 6.918 10.313 1.00 90.81 105 GLU A CA 1
ATOM 761 C C . GLU A 1 105 ? -4.169 6.121 10.121 1.00 90.81 105 GLU A C 1
ATOM 763 O O . GLU A 1 105 ? -4.522 5.751 9.001 1.00 90.81 105 GLU A O 1
ATOM 768 N N . VAL A 1 106 ? -4.861 5.867 11.226 1.00 88.44 106 VAL A N 1
ATOM 769 C CA . VAL A 1 106 ? -6.208 5.307 11.230 1.00 88.44 106 VAL A CA 1
ATOM 770 C C . VAL A 1 106 ? -7.120 6.397 11.769 1.00 88.44 106 VAL A C 1
ATOM 772 O O . VAL A 1 106 ? -6.958 6.831 12.909 1.00 88.44 106 VAL A O 1
ATOM 775 N N . GLU A 1 107 ? -8.039 6.871 10.931 1.00 86.81 107 GLU A N 1
ATOM 776 C CA . GLU A 1 107 ? -8.965 7.936 11.310 1.00 86.81 107 GLU A CA 1
ATOM 777 C C . GLU A 1 107 ? -9.909 7.494 12.439 1.00 86.81 107 GLU A C 1
ATOM 779 O O . GLU A 1 107 ? -10.159 6.304 12.664 1.00 86.81 107 GLU A O 1
ATOM 784 N N . ALA A 1 108 ? -10.450 8.480 13.157 1.00 79.81 108 ALA A N 1
ATOM 785 C CA . ALA A 1 108 ? -11.376 8.246 14.255 1.00 79.81 108 ALA A CA 1
ATOM 786 C C . ALA A 1 108 ? -12.582 7.394 13.816 1.00 79.81 108 ALA A C 1
ATOM 788 O O . ALA A 1 108 ? -13.091 7.540 12.703 1.00 79.81 108 ALA A O 1
ATOM 789 N N . ASN A 1 109 ? -13.088 6.568 14.738 1.00 81.88 109 ASN A N 1
ATOM 790 C CA . ASN A 1 109 ? -14.215 5.640 14.565 1.00 81.88 109 ASN A CA 1
ATOM 791 C C . ASN A 1 109 ? -13.909 4.354 13.776 1.00 81.88 109 ASN A C 1
ATOM 793 O O . ASN A 1 109 ? -14.816 3.548 13.565 1.00 81.88 109 ASN A O 1
ATOM 797 N N . ASN A 1 110 ? -12.656 4.107 13.381 1.00 80.25 110 ASN A N 1
ATOM 798 C CA . ASN A 1 110 ? -12.241 2.804 12.857 1.00 80.25 110 ASN A CA 1
ATOM 799 C C . ASN A 1 110 ? -11.729 1.875 13.977 1.00 80.25 110 ASN A C 1
ATOM 801 O O . ASN A 1 110 ? -10.616 1.345 13.935 1.00 80.25 110 ASN A O 1
ATOM 805 N N . ASP A 1 111 ? -12.582 1.673 14.985 1.00 79.00 111 ASP A N 1
ATOM 806 C CA . ASP A 1 111 ? -12.253 0.969 16.238 1.00 79.00 111 ASP A CA 1
ATOM 807 C C . ASP A 1 111 ? -11.995 -0.537 16.048 1.00 79.00 111 ASP A C 1
ATOM 809 O O . ASP A 1 111 ? -11.571 -1.233 16.973 1.00 79.00 111 ASP A O 1
ATOM 813 N N . THR A 1 112 ? -12.279 -1.049 14.846 1.00 83.38 112 THR A N 1
ATOM 814 C CA . THR A 1 112 ? -12.023 -2.441 14.460 1.00 83.38 112 THR A CA 1
ATOM 815 C C . THR A 1 112 ? -10.582 -2.643 14.007 1.00 83.38 112 THR A C 1
ATOM 817 O O . THR A 1 112 ? -10.007 -3.688 14.290 1.00 83.38 112 THR A O 1
ATOM 820 N N . ILE A 1 113 ? -9.984 -1.667 13.314 1.00 85.25 113 ILE A N 1
ATOM 821 C CA . ILE A 1 113 ? -8.613 -1.792 12.799 1.00 85.25 113 ILE A CA 1
ATOM 822 C C . ILE A 1 113 ? -7.593 -1.419 13.871 1.00 85.25 113 ILE A C 1
ATOM 824 O O . ILE A 1 113 ? -6.563 -2.082 13.996 1.00 85.25 113 ILE A O 1
ATOM 828 N N . ALA A 1 114 ? -7.878 -0.385 14.658 1.00 83.31 114 ALA A N 1
ATOM 829 C CA . ALA A 1 114 ? -7.008 0.047 15.738 1.00 83.31 114 ALA A CA 1
ATOM 830 C C . ALA A 1 114 ? -7.830 0.387 16.976 1.00 83.31 114 ALA A C 1
ATOM 832 O O . ALA A 1 114 ? -8.858 1.055 16.894 1.00 83.31 114 ALA A O 1
ATOM 833 N N . ASN A 1 115 ? -7.342 -0.034 18.138 1.00 76.12 115 ASN A N 1
ATOM 834 C CA . ASN A 1 115 ? -7.983 0.269 19.409 1.00 76.12 115 ASN A CA 1
ATOM 835 C C . ASN A 1 115 ? -6.954 0.805 20.405 1.00 76.12 115 ASN A C 1
ATOM 837 O O . ASN A 1 115 ? -5.815 0.340 20.459 1.00 76.12 115 ASN A O 1
ATOM 841 N N . SER A 1 116 ? -7.363 1.794 21.198 1.00 66.88 116 SER A N 1
ATOM 842 C CA . SER A 1 116 ? -6.529 2.463 22.206 1.00 66.88 116 SER A CA 1
ATOM 843 C C . SER A 1 116 ? -6.872 2.074 23.655 1.00 66.88 116 SER A C 1
ATOM 845 O O . SER A 1 116 ? -6.255 2.585 24.594 1.00 66.88 116 SER A O 1
ATOM 847 N N . ALA A 1 117 ? -7.851 1.186 23.848 1.00 57.84 117 ALA A N 1
ATOM 848 C CA . ALA A 1 117 ? -8.557 0.954 25.103 1.00 57.84 117 ALA A CA 1
ATOM 849 C C . ALA A 1 117 ? -8.753 -0.540 25.430 1.00 57.84 117 ALA A C 1
ATOM 851 O O . ALA A 1 117 ? -9.845 -0.951 25.824 1.00 57.84 117 ALA A O 1
ATOM 852 N N . GLU A 1 118 ? -7.711 -1.371 25.337 1.00 57.88 118 GLU A N 1
ATOM 853 C CA . GLU A 1 118 ? -7.784 -2.709 25.941 1.00 57.88 118 GLU A CA 1
ATOM 854 C C . GLU A 1 118 ? -7.805 -2.572 27.481 1.00 57.88 118 GLU A C 1
ATOM 856 O O . GLU A 1 118 ? -6.779 -2.408 28.146 1.00 57.88 118 GLU A O 1
ATOM 861 N N . THR A 1 119 ? -9.002 -2.595 28.067 1.00 55.28 119 THR A N 1
ATOM 862 C CA . THR A 1 119 ? -9.253 -2.453 29.509 1.00 55.28 119 THR A CA 1
ATOM 863 C C . THR A 1 119 ? -9.086 -3.793 30.232 1.00 55.28 119 THR A C 1
ATOM 865 O O . THR A 1 119 ? -10.043 -4.407 30.688 1.00 55.28 119 THR A O 1
ATOM 868 N N . GLY A 1 120 ? -7.841 -4.267 30.342 1.00 52.31 120 GLY A N 1
ATOM 869 C CA . GLY A 1 120 ? -7.515 -5.533 31.023 1.00 52.31 120 GLY A CA 1
ATOM 870 C C . GLY A 1 120 ? -6.936 -5.404 32.440 1.00 52.31 120 GLY A C 1
ATOM 871 O O . GLY A 1 120 ? -6.875 -6.387 33.169 1.00 52.31 120 GLY A O 1
ATOM 872 N N . ALA A 1 121 ? -6.478 -4.219 32.848 1.00 51.66 121 ALA A N 1
ATOM 873 C CA . ALA A 1 121 ? -6.068 -3.898 34.219 1.00 51.66 121 ALA A CA 1
ATOM 874 C C . ALA A 1 121 ? -6.093 -2.371 34.383 1.00 51.66 121 ALA A C 1
ATOM 876 O O . ALA A 1 121 ? -5.652 -1.658 33.485 1.00 51.66 121 ALA A O 1
ATOM 877 N N . ALA A 1 122 ? -6.611 -1.869 35.507 1.00 49.84 122 ALA A N 1
ATOM 878 C CA . ALA A 1 122 ? -7.028 -0.474 35.721 1.00 49.84 122 ALA A CA 1
ATOM 879 C C . ALA A 1 122 ? -5.932 0.620 35.624 1.00 49.84 122 ALA A C 1
ATOM 881 O O . ALA A 1 122 ? -6.208 1.780 35.918 1.00 49.84 122 ALA A O 1
ATOM 882 N N . SER A 1 123 ? -4.707 0.295 35.209 1.00 50.59 123 SER A N 1
ATOM 883 C CA . SER A 1 123 ? -3.573 1.225 35.154 1.00 50.59 123 SER A CA 1
ATOM 884 C C . SER A 1 123 ? -2.727 1.152 33.880 1.00 50.59 123 SER A C 1
ATOM 886 O O . SER A 1 123 ? -1.815 1.964 33.743 1.00 50.59 123 SER A O 1
ATOM 888 N N . THR A 1 124 ? -3.020 0.262 32.922 1.00 53.75 124 THR A N 1
ATOM 889 C CA . THR A 1 124 ? -2.251 0.195 31.670 1.00 53.75 124 THR A CA 1
ATOM 890 C C . THR A 1 124 ? -3.131 0.405 30.444 1.00 53.75 124 THR A C 1
ATOM 892 O O . THR A 1 124 ? -3.917 -0.462 30.073 1.00 53.75 124 THR A O 1
ATOM 895 N N . ARG A 1 125 ? -3.005 1.575 29.790 1.00 54.22 125 ARG A N 1
ATOM 896 C CA . ARG A 1 125 ? -3.524 1.731 28.422 1.00 54.22 125 ARG A CA 1
ATOM 897 C C . ARG A 1 125 ? -2.759 0.728 27.558 1.00 54.22 125 ARG A C 1
ATOM 899 O O . ARG A 1 125 ? -1.535 0.682 27.621 1.00 54.22 125 ARG A O 1
ATOM 906 N N . ARG A 1 126 ? -3.473 -0.078 26.787 1.00 61.91 126 ARG A N 1
ATOM 907 C CA . ARG A 1 126 ? -2.926 -1.058 25.847 1.00 61.91 126 ARG A CA 1
ATOM 908 C C . ARG A 1 126 ? -3.629 -0.842 24.515 1.00 61.91 126 ARG A C 1
ATOM 910 O O . ARG A 1 126 ? -4.835 -0.594 24.493 1.00 61.91 126 ARG A O 1
ATOM 917 N N . GLY A 1 127 ? -2.856 -0.868 23.436 1.00 74.81 127 GLY A N 1
ATOM 918 C CA . GLY A 1 127 ? -3.360 -0.641 22.087 1.00 74.81 127 GLY A CA 1
ATOM 919 C C . GLY A 1 127 ? -2.820 -1.661 21.099 1.00 74.81 127 GLY A C 1
ATOM 920 O O . GLY A 1 127 ? -1.728 -2.210 21.290 1.00 74.81 127 GLY A O 1
ATOM 921 N N . TRP A 1 128 ? -3.597 -1.911 20.052 1.00 82.38 128 TRP A N 1
ATOM 922 C CA . TRP A 1 128 ? -3.294 -2.911 19.037 1.00 82.38 128 TRP A CA 1
ATOM 923 C C . TRP A 1 128 ? -3.662 -2.442 17.630 1.00 82.38 128 TRP A C 1
ATOM 925 O O . TRP A 1 128 ? -4.495 -1.551 17.457 1.00 82.38 128 TRP A O 1
ATOM 935 N N . LEU A 1 129 ? -3.042 -3.088 16.641 1.00 88.81 129 LEU A N 1
ATOM 936 C CA . LEU A 1 129 ? -3.431 -3.067 15.231 1.00 88.81 129 LEU A CA 1
ATOM 937 C C . LEU A 1 129 ? -3.923 -4.465 14.833 1.00 88.81 129 LEU A C 1
ATOM 939 O O . LEU A 1 129 ? -3.211 -5.444 15.072 1.00 88.81 129 LEU A O 1
ATOM 943 N N . LEU A 1 130 ? -5.118 -4.555 14.247 1.00 89.19 130 LEU A N 1
ATOM 944 C CA . LEU A 1 130 ? -5.692 -5.800 13.737 1.00 89.19 130 LEU A CA 1
ATOM 945 C C . LEU A 1 130 ? -5.074 -6.159 12.383 1.00 89.19 130 LEU A C 1
ATOM 947 O O . LEU A 1 130 ? -4.953 -5.323 11.490 1.00 89.19 130 LEU A O 1
ATOM 951 N N . LEU A 1 131 ? -4.735 -7.434 12.236 1.00 92.06 131 LEU A N 1
ATOM 952 C CA . LEU A 1 131 ? -4.307 -8.083 11.008 1.00 92.06 131 LEU A CA 1
ATOM 953 C C . LEU A 1 131 ? -5.115 -9.363 10.815 1.00 92.06 131 LEU A C 1
ATOM 955 O O . LEU A 1 131 ? -5.406 -10.057 11.782 1.00 92.06 131 LEU A O 1
ATOM 959 N N . GLU A 1 132 ? -5.379 -9.748 9.574 1.00 92.31 132 GLU A N 1
ATOM 960 C CA . GLU A 1 132 ? -5.884 -11.087 9.276 1.00 92.31 132 GLU A CA 1
ATOM 961 C C . GLU A 1 132 ? -4.735 -11.984 8.798 1.00 92.31 132 GLU A C 1
ATOM 963 O O . GLU A 1 132 ? -3.953 -11.606 7.924 1.00 92.31 132 GLU A O 1
ATOM 968 N N . VAL A 1 133 ? -4.621 -13.189 9.366 1.00 93.25 133 VAL A N 1
ATOM 969 C CA . VAL A 1 133 ? -3.650 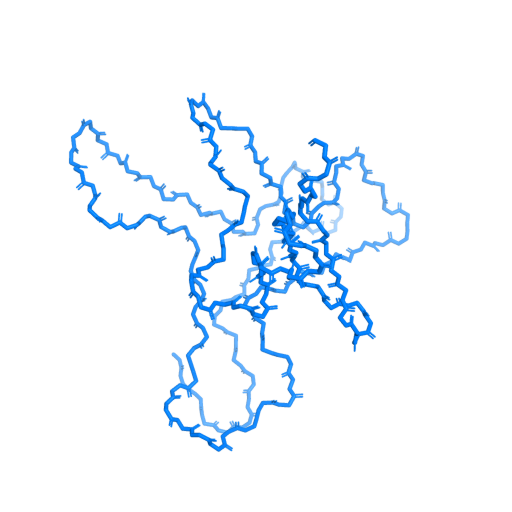-14.206 8.939 1.00 93.25 133 VAL A CA 1
ATOM 970 C C . VAL A 1 133 ? -4.358 -15.547 8.800 1.00 93.25 133 VAL A C 1
ATOM 972 O O . VAL A 1 133 ? -4.794 -16.135 9.791 1.00 93.25 133 VAL A O 1
ATOM 975 N N . ASN A 1 134 ? -4.421 -16.056 7.566 1.00 92.44 134 ASN A N 1
ATOM 976 C CA . ASN A 1 134 ? -5.103 -17.306 7.213 1.00 92.44 134 ASN A CA 1
ATOM 977 C C . ASN A 1 134 ? -6.586 -17.320 7.639 1.00 92.44 134 ASN A C 1
ATOM 979 O O . ASN A 1 134 ? -7.051 -18.302 8.217 1.00 92.44 134 ASN A O 1
ATOM 983 N N . GLY A 1 135 ? -7.308 -16.219 7.389 1.00 90.31 135 GLY A N 1
ATOM 984 C CA . GLY A 1 135 ? -8.731 -16.078 7.727 1.00 90.31 135 GLY A CA 1
ATOM 985 C C . GLY A 1 135 ? -9.013 -15.958 9.226 1.00 90.31 135 GLY A C 1
ATOM 986 O O . GLY A 1 135 ? -10.119 -16.255 9.671 1.00 90.31 135 GLY A O 1
ATOM 987 N N . ALA A 1 136 ? -8.003 -15.605 10.021 1.00 90.00 136 ALA A N 1
ATOM 988 C CA . ALA A 1 136 ? -8.147 -15.443 11.455 1.00 90.00 136 ALA A CA 1
ATOM 989 C C . ALA A 1 136 ? -7.459 -14.168 11.941 1.00 90.00 136 ALA A C 1
ATOM 991 O O . ALA A 1 136 ? -6.315 -13.886 11.574 1.00 90.00 136 ALA A O 1
ATOM 992 N N . ASP A 1 137 ? -8.129 -13.466 12.848 1.00 92.88 137 ASP A N 1
ATOM 993 C CA . ASP A 1 137 ? -7.637 -12.227 13.436 1.00 92.88 137 ASP A CA 1
ATOM 994 C C . ASP A 1 137 ? -6.353 -12.450 14.243 1.00 92.88 137 ASP A C 1
ATOM 996 O O . ASP A 1 137 ? -6.191 -13.417 15.003 1.00 92.88 137 ASP A O 1
ATOM 1000 N N . ARG A 1 138 ? -5.406 -11.540 14.058 1.00 88.44 138 ARG A 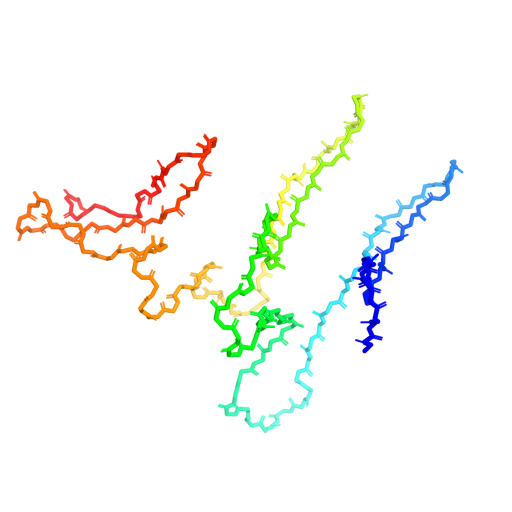N 1
ATOM 1001 C CA . ARG A 1 138 ? -4.131 -11.414 14.762 1.00 88.44 138 ARG A CA 1
ATOM 1002 C C . ARG A 1 138 ? -3.937 -9.952 15.130 1.00 88.44 138 ARG A C 1
ATOM 1004 O O . ARG A 1 138 ? -4.450 -9.065 14.463 1.00 88.44 138 ARG A O 1
ATOM 1011 N N . TYR A 1 139 ? -3.150 -9.694 16.166 1.00 87.19 139 TYR A N 1
ATOM 1012 C CA . TYR A 1 139 ? -2.955 -8.338 16.664 1.00 87.19 139 TYR A CA 1
ATOM 1013 C C . TYR A 1 139 ? -1.472 -8.036 16.826 1.00 87.19 139 TYR A C 1
ATOM 1015 O O . TYR A 1 139 ? -0.747 -8.799 17.470 1.00 87.19 139 TYR A O 1
ATOM 1023 N N . ILE A 1 140 ? -1.020 -6.909 16.275 1.00 85.94 140 ILE A N 1
ATOM 1024 C CA . ILE A 1 140 ? 0.269 -6.323 16.646 1.00 85.94 140 ILE A CA 1
ATOM 1025 C C . ILE A 1 140 ? 0.028 -5.469 17.886 1.00 85.94 140 ILE A C 1
ATOM 1027 O O . ILE A 1 140 ? -0.708 -4.484 17.833 1.00 85.94 140 ILE A O 1
ATOM 1031 N N . LYS A 1 141 ? 0.659 -5.830 19.006 1.00 81.00 141 LYS A N 1
ATOM 1032 C CA . LYS A 1 141 ? 0.650 -5.007 20.219 1.00 81.00 141 LYS A CA 1
ATOM 1033 C C . LYS A 1 141 ? 1.528 -3.777 19.994 1.00 81.00 141 LYS A C 1
ATOM 1035 O O . LYS A 1 141 ? 2.705 -3.921 19.674 1.00 81.00 141 LYS A O 1
ATOM 1040 N N . LEU A 1 142 ? 0.959 -2.588 20.177 1.00 75.75 142 LEU A N 1
ATOM 1041 C CA . LEU A 1 142 ? 1.653 -1.324 19.916 1.00 75.75 142 LEU A CA 1
ATOM 1042 C C . LEU A 1 142 ? 2.397 -0.810 21.153 1.00 75.75 142 LEU A C 1
ATOM 1044 O O . LEU A 1 142 ? 3.496 -0.280 21.021 1.00 75.75 142 LEU A O 1
ATOM 1048 N N . TRP A 1 143 ? 1.830 -0.979 22.357 1.00 68.88 143 TRP A N 1
ATOM 1049 C CA . TRP A 1 143 ? 2.505 -0.601 23.603 1.00 68.88 143 TRP A CA 1
ATOM 1050 C C . TRP A 1 143 ? 1.935 -1.303 24.852 1.00 68.88 143 TRP A C 1
ATOM 1052 O O . TRP A 1 143 ? 0.810 -1.811 24.837 1.00 68.88 143 TRP A O 1
ATOM 1062 N N . ASP A 1 144 ? 2.722 -1.336 25.931 1.00 59.34 144 ASP A N 1
ATOM 1063 C CA . ASP A 1 144 ? 2.312 -1.762 27.275 1.00 59.34 144 ASP A CA 1
ATOM 1064 C C . ASP A 1 144 ? 2.752 -0.710 28.296 1.00 59.34 144 ASP A C 1
ATOM 1066 O O . ASP A 1 144 ? 3.941 -0.420 28.387 1.00 59.34 144 ASP A O 1
ATOM 1070 N N . ALA A 1 145 ? 1.825 -0.165 29.085 1.00 55.47 145 ALA A N 1
ATOM 1071 C CA . ALA A 1 145 ? 2.137 0.842 30.104 1.00 55.47 145 ALA A CA 1
ATOM 1072 C C . ALA A 1 145 ? 2.840 0.316 31.358 1.00 55.47 145 ALA A C 1
ATOM 1074 O O . ALA A 1 145 ? 2.902 1.020 32.364 1.00 55.47 145 ALA A O 1
ATOM 1075 N N . ALA A 1 146 ? 3.317 -0.926 31.330 1.00 52.06 146 ALA A N 1
ATOM 1076 C CA . ALA A 1 146 ? 3.933 -1.578 32.475 1.00 52.06 146 ALA A CA 1
ATOM 1077 C C . ALA A 1 146 ? 5.462 -1.395 32.588 1.00 52.06 146 ALA A C 1
ATOM 1079 O O . ALA A 1 146 ? 6.034 -1.996 33.493 1.00 52.06 146 ALA A O 1
ATOM 1080 N N . ASN A 1 147 ? 6.117 -0.586 31.739 1.00 40.97 147 ASN A N 1
ATOM 1081 C CA . ASN A 1 147 ? 7.520 -0.163 31.908 1.00 40.97 147 ASN A CA 1
ATOM 1082 C C . ASN A 1 147 ? 7.735 1.289 31.473 1.00 40.97 147 ASN A C 1
ATOM 1084 O O . ASN A 1 147 ? 7.391 1.600 30.311 1.00 40.97 147 ASN A O 1
#

Organism: NCBI:txid412755

Foldseek 3Di:
DDDPDDDDDDPDDFDDDDDPPDDDDDDDRDDFDDDDDDPDDDDPDDDDRDDFDDDPDPDDPDDDPDDDDRDDDDDDDDVPDDDPDDDDPDDDDDDPPDDDPDPDDDDPPVCVQKPQDPPPDPPWGWMWGWDDDPNDIDTDTPDTPPD

Secondary structure (DSSP, 8-state):
----SS----S------PPTT---S---S--------SSS---SS---S--------S-TTPPP-S---S-----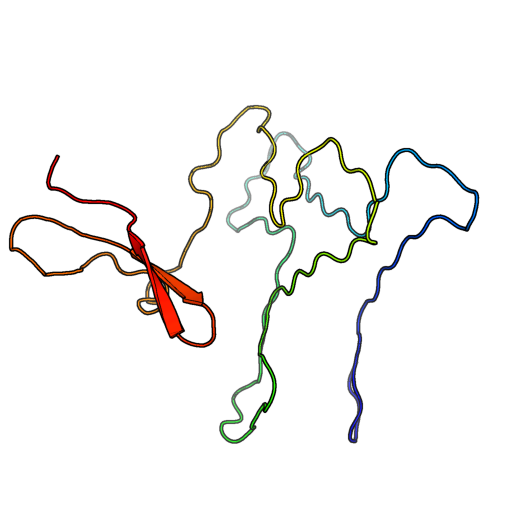---TT----S---S---PPPSS---S-S----TT-TTTEES---SSTT--EEEEEEESSSSEEEEEEEETT-

Radius of gyration: 21.73 Å; chains: 1; bounding box: 50×52×60 Å

pLDDT: mean 85.88, std 12.22, range [40.97, 95.88]